Protein AF-A0A6H1ZBH5-F1 (afdb_monomer)

Organism: NCBI:txid1070528

InterPro domains:
  IPR036619 NinB superfamily [G3DSA:1.10.3790.10] (2-110)

Sequence (111 aa):
MYRKHLSALEGKEIEITIDKRKKSRSNQQNRYYFGVCIQIIADELGYEPIDIHYELRRLFLSSPGEKLQIPRSTTSLSTVEHNEFIEKVKRWASEELNIYIPDPEEVSLDE

Foldseek 3Di:
DCVVVVVVCPPHDDDDDDDDDDPPCVVLLVCLCQVFLLVQVCVLVVHDSVVSVVVLQLVPQFDPPDPDRDGDDLVPDDPVRSVVSSVVSQVCCCPPVVDHGDDSVVVVVPD

Solvent-accessible surface area (backbone atoms only — not comparable to full-atom values): 6970 Å² total; per-residue (Å²): 125,65,67,68,62,56,65,74,48,69,96,57,95,78,88,86,86,90,71,82,88,66,78,80,56,63,60,56,55,49,45,43,45,57,69,44,54,34,37,55,54,14,66,75,71,72,49,56,47,68,58,52,52,51,51,54,30,46,73,74,38,32,61,90,87,51,96,67,64,64,42,56,59,77,88,74,49,50,78,65,57,47,50,56,49,50,53,50,51,45,49,47,35,39,73,77,67,69,39,87,68,80,53,77,72,63,69,68,68,82,118

Radius of gyration: 18.59 Å; Cα contacts (8 Å, |Δi|>4): 64; chains: 1; bounding box: 48×44×40 Å

Mean predicted aligned error: 11.26 Å

Secondary structure (DSSP, 8-state):
-HHHHHHTTTTS-----------TTHHHHHHHIIIIIIHHHHHHHTS-HHHHHHHHHHHHHSPTT-SS--PPPGGGS-HHHHHHHHHHHHHHHHHHS------HHHHTT--

pLDDT: mean 78.08, std 14.25, range [37.69, 93.69]

Structure (mmCIF, N/CA/C/O backbone):
data_AF-A0A6H1ZBH5-F1
#
_entry.id   AF-A0A6H1ZBH5-F1
#
loop_
_atom_site.group_PDB
_atom_site.id
_atom_site.type_symbol
_atom_site.label_atom_id
_atom_site.label_alt_id
_atom_site.label_comp_id
_atom_site.label_asym_id
_atom_site.label_entity_id
_atom_site.label_seq_id
_atom_site.pdbx_PDB_ins_code
_atom_site.Cartn_x
_atom_site.Cartn_y
_atom_site.Cartn_z
_atom_site.occupancy
_atom_site.B_iso_or_equiv
_atom_site.auth_seq_id
_atom_site.auth_comp_id
_atom_site.auth_asym_id
_atom_site.auth_atom_id
_atom_site.pdbx_PDB_model_num
ATOM 1 N N . MET A 1 1 ? 31.593 -15.190 -9.145 1.00 55.12 1 MET A N 1
ATOM 2 C CA . MET A 1 1 ? 30.178 -15.498 -9.459 1.00 55.12 1 MET A CA 1
ATOM 3 C C . MET A 1 1 ? 29.696 -14.824 -10.750 1.00 55.12 1 MET A C 1
ATOM 5 O O . MET A 1 1 ? 29.138 -15.516 -11.584 1.00 55.12 1 MET A O 1
ATOM 9 N N . TYR A 1 2 ? 29.975 -13.535 -10.985 1.00 58.34 2 TYR A N 1
ATOM 10 C CA . TYR A 1 2 ? 29.478 -12.798 -12.167 1.00 58.34 2 TYR A CA 1
ATOM 11 C C . TYR A 1 2 ? 30.132 -13.145 -13.517 1.00 58.34 2 TYR A C 1
ATOM 13 O O . TYR A 1 2 ? 29.488 -13.025 -14.552 1.00 58.34 2 TYR A O 1
ATOM 21 N N . ARG A 1 3 ? 31.374 -13.653 -13.521 1.00 60.50 3 ARG A N 1
ATOM 22 C CA . ARG A 1 3 ? 32.112 -13.990 -14.756 1.00 60.50 3 ARG A CA 1
ATOM 23 C C . ARG A 1 3 ? 31.367 -14.987 -15.653 1.00 60.50 3 ARG A C 1
ATOM 25 O O . ARG A 1 3 ? 31.376 -14.830 -16.861 1.00 60.50 3 ARG A O 1
ATOM 32 N N . LYS A 1 4 ? 30.681 -15.972 -15.059 1.00 65.62 4 LYS A N 1
ATOM 33 C CA . LYS A 1 4 ? 29.949 -17.012 -15.802 1.00 65.62 4 LYS A CA 1
ATOM 34 C C . LYS A 1 4 ? 28.686 -16.469 -16.489 1.00 65.62 4 LYS A C 1
ATOM 36 O O . LYS A 1 4 ? 28.355 -16.931 -17.570 1.00 65.62 4 LYS A O 1
ATOM 41 N N . HIS A 1 5 ? 28.016 -15.481 -15.885 1.00 62.47 5 HIS A N 1
ATOM 42 C CA . HIS A 1 5 ? 26.844 -14.829 -16.481 1.00 62.47 5 HIS A CA 1
ATOM 43 C C . HIS A 1 5 ? 27.229 -13.846 -17.591 1.00 62.47 5 HIS A C 1
ATOM 45 O O . HIS A 1 5 ? 26.540 -13.785 -18.599 1.00 62.47 5 HIS A O 1
ATOM 51 N N . LEU A 1 6 ? 28.350 -13.132 -17.443 1.00 71.69 6 LEU A N 1
ATOM 52 C CA . LEU A 1 6 ? 28.834 -12.204 -18.470 1.00 71.69 6 LEU A CA 1
ATOM 53 C C . LEU A 1 6 ? 29.327 -12.934 -19.727 1.00 71.69 6 LEU A C 1
ATOM 55 O O . LEU A 1 6 ? 29.051 -12.485 -20.832 1.00 71.69 6 LEU A O 1
ATOM 59 N N . SER A 1 7 ? 29.969 -14.098 -19.578 1.00 72.12 7 SER A N 1
ATOM 60 C CA . SER A 1 7 ? 30.377 -14.924 -20.725 1.00 72.12 7 SER A CA 1
ATOM 61 C C . SER A 1 7 ? 29.199 -15.454 -21.553 1.00 72.12 7 SER A C 1
ATOM 63 O O . SER A 1 7 ? 29.365 -15.730 -22.731 1.00 72.12 7 SER A O 1
ATOM 65 N N . ALA A 1 8 ? 28.001 -15.585 -20.972 1.00 69.81 8 ALA A N 1
ATOM 66 C CA . ALA A 1 8 ? 26.805 -16.033 -21.697 1.00 69.81 8 ALA A CA 1
ATOM 67 C C . ALA A 1 8 ? 26.132 -14.918 -22.526 1.00 69.81 8 ALA A C 1
ATOM 69 O O . ALA A 1 8 ? 25.188 -15.182 -23.274 1.00 69.81 8 ALA A O 1
ATOM 70 N N . LEU A 1 9 ? 26.589 -13.674 -22.369 1.00 75.31 9 LEU A N 1
ATOM 71 C CA . LEU A 1 9 ? 26.064 -12.489 -23.051 1.00 75.31 9 LEU A CA 1
ATOM 72 C C . LEU A 1 9 ? 27.006 -12.003 -24.166 1.00 75.31 9 LEU A C 1
ATOM 74 O O . LEU A 1 9 ? 26.772 -10.954 -24.761 1.00 75.31 9 LEU A O 1
ATOM 78 N N . GLU A 1 10 ? 28.061 -12.769 -24.456 1.00 72.25 10 GLU A N 1
ATOM 79 C CA . GLU A 1 10 ? 29.034 -12.468 -25.502 1.00 72.25 10 GLU A CA 1
ATOM 80 C C . GLU A 1 10 ? 28.348 -12.421 -26.881 1.00 72.25 10 GLU A C 1
ATOM 82 O O . GLU A 1 10 ? 27.594 -13.323 -27.251 1.00 72.25 10 GLU A O 1
ATOM 87 N N . GLY A 1 11 ? 28.564 -11.331 -27.624 1.00 77.19 11 GLY A N 1
ATOM 88 C CA . GLY A 1 11 ? 27.948 -11.097 -28.937 1.00 77.19 11 GLY A CA 1
ATOM 89 C C . GLY A 1 11 ? 26.563 -10.435 -28.919 1.00 77.19 11 GLY A C 1
ATOM 90 O O . GLY A 1 11 ? 25.934 -10.346 -29.971 1.00 77.19 11 GLY A O 1
ATOM 91 N N . LYS A 1 12 ? 26.077 -9.965 -27.762 1.00 79.94 12 LYS A N 1
ATOM 92 C CA . LYS A 1 12 ? 24.818 -9.209 -27.640 1.00 79.94 12 LYS A CA 1
ATOM 93 C C . LYS A 1 12 ? 25.088 -7.781 -27.173 1.00 79.94 12 LYS A C 1
ATOM 95 O O . LYS A 1 12 ? 26.024 -7.547 -26.414 1.00 79.94 12 LYS A O 1
ATOM 100 N N . GLU A 1 13 ? 24.254 -6.836 -27.591 1.00 73.06 13 GLU A N 1
ATOM 101 C CA . GLU A 1 13 ? 24.219 -5.512 -26.967 1.00 73.06 13 GLU A CA 1
ATOM 102 C C . GLU A 1 13 ? 23.594 -5.646 -25.575 1.00 73.06 13 GLU A C 1
ATOM 104 O O . GLU A 1 13 ? 22.485 -6.162 -25.423 1.00 73.06 13 GLU A O 1
ATOM 109 N N . ILE A 1 14 ? 24.341 -5.246 -24.548 1.00 75.00 14 ILE A N 1
ATOM 110 C CA . ILE A 1 14 ? 23.958 -5.391 -23.143 1.00 75.00 14 ILE A CA 1
ATOM 111 C C . ILE A 1 14 ? 24.207 -4.091 -22.394 1.00 75.00 14 ILE A C 1
ATOM 113 O O . ILE A 1 14 ? 25.305 -3.540 -22.430 1.00 75.00 14 ILE A O 1
ATOM 117 N N . GLU A 1 15 ? 23.192 -3.649 -21.658 1.00 70.00 15 GLU A N 1
ATOM 118 C CA . GLU A 1 15 ? 23.285 -2.562 -20.690 1.00 70.00 15 GLU A CA 1
ATOM 119 C C . GLU A 1 15 ? 23.479 -3.150 -19.286 1.00 70.00 15 GLU A C 1
ATOM 121 O O . GLU A 1 15 ? 22.743 -4.042 -18.860 1.00 70.00 15 GLU A O 1
ATOM 126 N N . ILE A 1 16 ? 24.503 -2.678 -18.567 1.00 76.94 16 ILE A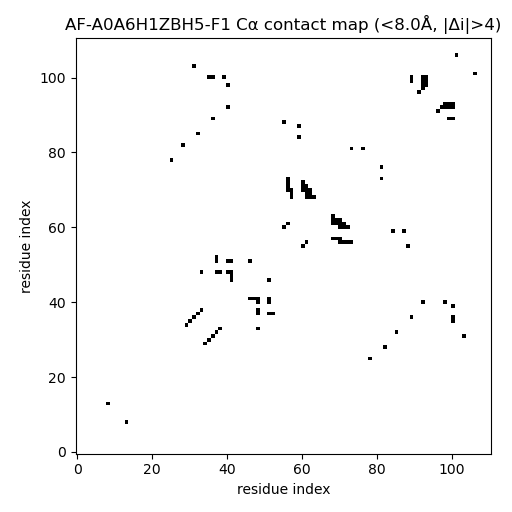 N 1
ATOM 127 C CA . ILE A 1 16 ? 24.815 -3.123 -17.204 1.00 76.94 16 ILE A CA 1
ATOM 128 C C . ILE A 1 16 ? 24.695 -1.924 -16.265 1.00 76.94 16 ILE A C 1
ATOM 130 O O . ILE A 1 16 ? 25.522 -1.014 -16.303 1.00 76.94 16 ILE A O 1
ATOM 134 N N . THR A 1 17 ? 23.711 -1.957 -15.370 1.00 73.00 17 THR A N 1
ATOM 135 C CA . THR A 1 17 ? 23.557 -0.961 -14.301 1.00 73.00 17 THR A CA 1
ATOM 136 C C . THR A 1 17 ? 24.071 -1.532 -12.981 1.00 73.00 17 THR A C 1
ATOM 138 O O . THR A 1 17 ? 23.629 -2.590 -12.529 1.00 73.00 17 THR A O 1
ATOM 141 N N . ILE A 1 18 ? 25.034 -0.847 -12.358 1.00 72.31 18 ILE A N 1
ATOM 142 C CA . ILE A 1 18 ? 25.612 -1.237 -11.067 1.00 72.31 18 ILE A CA 1
ATOM 143 C C . ILE A 1 18 ? 25.105 -0.268 -10.002 1.00 72.31 18 ILE A C 1
ATOM 145 O O . ILE A 1 18 ? 25.518 0.888 -9.959 1.00 72.31 18 ILE A O 1
ATOM 149 N N . ASP A 1 19 ? 24.266 -0.769 -9.101 1.00 62.66 19 ASP A N 1
ATOM 150 C CA . ASP A 1 19 ? 23.707 -0.003 -7.990 1.00 62.66 19 ASP A CA 1
ATOM 151 C C . ASP A 1 19 ? 24.169 -0.534 -6.631 1.00 62.66 19 ASP A C 1
ATOM 153 O O . ASP A 1 19 ? 24.493 -1.715 -6.455 1.00 62.66 19 ASP A O 1
ATOM 157 N N . LYS A 1 20 ? 24.174 0.343 -5.618 1.00 62.19 20 LYS A N 1
ATOM 158 C CA . LYS A 1 20 ? 24.430 -0.076 -4.233 1.00 62.19 20 LYS A CA 1
ATOM 159 C C . LYS A 1 20 ? 23.373 -1.098 -3.819 1.00 62.19 20 LYS A C 1
ATOM 161 O O . LYS A 1 20 ? 22.176 -0.830 -3.904 1.00 62.19 20 LYS A O 1
ATOM 166 N N . ARG A 1 21 ? 23.821 -2.244 -3.296 1.00 49.56 21 ARG A N 1
ATOM 167 C CA . ARG A 1 21 ? 22.965 -3.315 -2.770 1.00 49.56 21 ARG A CA 1
ATOM 168 C C . ARG A 1 21 ? 22.079 -2.781 -1.638 1.00 49.56 21 ARG A C 1
ATOM 170 O O . ARG A 1 21 ? 22.471 -2.784 -0.474 1.00 49.56 21 ARG A O 1
ATOM 177 N N . LYS A 1 22 ? 20.872 -2.331 -1.968 1.00 53.28 22 LYS A N 1
ATOM 178 C CA . LYS A 1 22 ? 19.811 -2.086 -0.988 1.00 53.28 22 LYS A CA 1
ATOM 179 C C . LYS A 1 22 ? 19.264 -3.451 -0.563 1.00 53.28 22 LYS A C 1
ATOM 181 O O . LYS A 1 22 ? 19.126 -4.348 -1.394 1.00 53.28 22 LYS A O 1
ATOM 186 N N . LYS A 1 23 ? 18.993 -3.652 0.734 1.00 44.66 23 LYS A N 1
ATOM 187 C CA . LYS A 1 23 ? 18.309 -4.871 1.205 1.00 44.66 23 LYS A CA 1
ATOM 188 C C . LYS A 1 23 ? 17.040 -5.047 0.363 1.00 44.66 23 LYS A C 1
ATOM 190 O O . LYS A 1 23 ? 16.213 -4.142 0.334 1.00 44.66 23 LYS A O 1
ATOM 195 N N . SER A 1 24 ? 16.870 -6.208 -0.271 1.00 47.34 24 SER A N 1
ATOM 196 C CA . SER A 1 24 ? 15.663 -6.601 -1.020 1.00 47.34 24 SER A CA 1
ATOM 197 C C . SER A 1 24 ? 14.471 -6.871 -0.072 1.00 47.34 24 SER A C 1
ATOM 199 O O . SER A 1 24 ? 13.784 -7.879 -0.162 1.00 47.34 24 SER A O 1
ATOM 201 N N . ARG A 1 25 ? 14.236 -5.964 0.890 1.00 50.00 25 ARG A N 1
ATOM 202 C CA . ARG A 1 25 ? 13.043 -5.932 1.752 1.00 50.00 25 ARG A CA 1
ATOM 203 C C . ARG A 1 25 ? 11.847 -5.272 1.057 1.00 50.00 25 ARG A C 1
ATOM 205 O O . ARG A 1 25 ? 10.718 -5.551 1.436 1.00 50.00 25 ARG A O 1
ATOM 212 N N . SER A 1 26 ? 12.088 -4.489 -0.003 1.00 57.94 26 SER A N 1
ATOM 213 C CA . SER A 1 26 ? 11.035 -3.879 -0.836 1.00 57.94 26 SER A CA 1
ATOM 214 C C . SER A 1 26 ? 10.085 -4.922 -1.446 1.00 57.94 26 SER A C 1
ATOM 216 O O . SER A 1 26 ? 8.898 -4.650 -1.582 1.00 57.94 26 SER A O 1
ATOM 218 N N . ASN A 1 27 ? 10.559 -6.148 -1.705 1.00 66.69 27 ASN A N 1
ATOM 219 C CA . ASN A 1 27 ? 9.705 -7.218 -2.223 1.00 66.69 27 ASN A CA 1
ATOM 220 C C . ASN A 1 27 ? 8.689 -7.729 -1.194 1.00 66.69 27 ASN A C 1
ATOM 222 O O . ASN A 1 27 ? 7.586 -8.090 -1.579 1.00 66.69 27 ASN A O 1
ATOM 226 N N . GLN A 1 28 ? 9.028 -7.774 0.099 1.00 77.38 28 GLN A N 1
ATOM 227 C CA . GLN A 1 28 ? 8.092 -8.263 1.117 1.00 77.38 28 GLN A CA 1
ATOM 228 C C . GLN A 1 28 ? 6.978 -7.248 1.378 1.00 77.38 28 GLN A C 1
ATOM 230 O O . GLN A 1 28 ? 5.818 -7.634 1.437 1.00 77.38 28 GLN A O 1
ATOM 235 N N . GLN A 1 29 ? 7.325 -5.960 1.432 1.00 79.25 29 GLN A N 1
ATOM 236 C CA . GLN A 1 29 ? 6.346 -4.877 1.549 1.00 79.25 29 GLN A CA 1
ATOM 237 C C . GLN A 1 29 ? 5.411 -4.824 0.338 1.00 79.25 29 GLN A C 1
ATOM 239 O O . GLN A 1 29 ? 4.202 -4.780 0.521 1.00 79.25 29 GLN A O 1
ATOM 244 N N . ASN A 1 30 ? 5.944 -4.926 -0.886 1.00 83.50 30 ASN A N 1
ATOM 245 C CA . ASN A 1 30 ? 5.101 -4.972 -2.084 1.00 83.50 30 ASN A CA 1
ATOM 246 C C . ASN A 1 30 ? 4.207 -6.217 -2.123 1.00 83.50 30 ASN A C 1
ATOM 248 O O . ASN A 1 30 ? 3.052 -6.106 -2.517 1.00 83.50 30 ASN A O 1
ATOM 252 N N . ARG A 1 31 ? 4.711 -7.392 -1.716 1.00 85.50 31 ARG A N 1
ATOM 253 C CA . ARG A 1 31 ? 3.889 -8.611 -1.636 1.00 85.50 31 ARG A CA 1
ATOM 254 C C . ARG A 1 31 ? 2.747 -8.460 -0.645 1.00 85.50 31 ARG A C 1
ATOM 256 O O . ARG A 1 31 ? 1.636 -8.832 -0.976 1.00 85.50 31 ARG A O 1
ATOM 263 N N . TYR A 1 32 ? 3.016 -7.904 0.531 1.00 89.38 32 TYR A N 1
ATOM 264 C CA . TYR A 1 32 ? 1.982 -7.638 1.524 1.00 89.38 32 TYR A CA 1
ATOM 265 C C . TYR A 1 32 ? 0.965 -6.610 1.008 1.00 89.38 32 TYR A C 1
ATOM 267 O O . TYR A 1 32 ? -0.234 -6.861 1.019 1.00 89.38 32 TYR A O 1
ATOM 275 N N . TYR A 1 33 ? 1.438 -5.492 0.456 1.00 90.12 33 TYR A N 1
ATOM 276 C CA . TYR A 1 33 ? 0.562 -4.445 -0.060 1.00 90.12 33 TYR A CA 1
ATOM 277 C C . TYR A 1 33 ? -0.350 -4.941 -1.193 1.00 90.12 33 TYR A C 1
ATOM 279 O O . TYR A 1 33 ? -1.562 -4.762 -1.115 1.00 90.12 33 TYR A O 1
ATOM 287 N N . PHE A 1 34 ? 0.201 -5.585 -2.227 1.00 89.81 34 PHE A N 1
ATOM 288 C CA . PHE A 1 34 ? -0.602 -6.073 -3.354 1.00 89.81 34 PHE A CA 1
ATOM 289 C C . PHE A 1 34 ? -1.368 -7.359 -3.031 1.00 89.81 34 PHE A C 1
ATOM 291 O O . PHE A 1 34 ? -2.518 -7.488 -3.428 1.00 89.81 34 PHE A O 1
ATOM 298 N N . GLY A 1 35 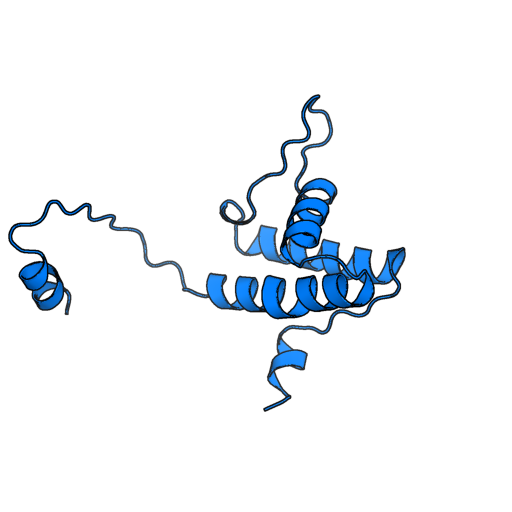? -0.739 -8.305 -2.334 1.00 88.50 35 GLY A N 1
ATOM 299 C CA . GLY A 1 35 ? -1.302 -9.633 -2.088 1.00 88.50 35 GLY A CA 1
ATOM 300 C C . GLY A 1 35 ? -2.278 -9.703 -0.918 1.00 88.50 35 GLY A C 1
ATOM 301 O O . GLY A 1 35 ? -3.051 -10.647 -0.856 1.00 88.50 35 GLY A O 1
ATOM 302 N N . VAL A 1 36 ? -2.249 -8.727 -0.005 1.00 91.69 36 VAL A N 1
ATOM 303 C CA . VAL A 1 36 ? -3.132 -8.692 1.169 1.00 91.69 36 VAL A CA 1
ATOM 304 C C . VAL A 1 36 ? -3.963 -7.420 1.152 1.00 91.69 36 VAL A C 1
ATOM 306 O O . VAL A 1 36 ? -5.172 -7.487 0.968 1.00 91.69 36 VAL A O 1
ATOM 309 N N . CYS A 1 37 ? -3.333 -6.249 1.298 1.00 91.50 37 CYS A N 1
ATOM 310 C CA . CYS A 1 37 ? -4.081 -5.008 1.515 1.00 91.50 37 CYS A CA 1
ATOM 311 C C . CYS A 1 37 ? -4.996 -4.674 0.335 1.00 91.50 37 CYS A C 1
ATOM 313 O O . CYS A 1 37 ? -6.179 -4.413 0.526 1.00 91.50 37 CYS A O 1
ATOM 315 N N . ILE A 1 38 ? -4.451 -4.678 -0.883 1.00 93.06 38 ILE A N 1
ATOM 316 C CA . ILE A 1 38 ? -5.243 -4.402 -2.080 1.00 93.06 38 ILE A CA 1
ATOM 317 C C . ILE A 1 38 ? -6.243 -5.519 -2.339 1.00 93.06 38 ILE A C 1
ATOM 319 O O . ILE A 1 38 ? -7.377 -5.209 -2.679 1.00 93.06 38 ILE A O 1
ATOM 323 N N . GLN A 1 39 ? -5.837 -6.781 -2.198 1.00 92.81 39 GLN A N 1
ATOM 324 C CA . GLN A 1 39 ? -6.701 -7.913 -2.518 1.00 92.81 39 GLN A CA 1
ATOM 325 C C . GLN A 1 39 ? -7.968 -7.908 -1.655 1.00 92.81 39 GLN A C 1
ATOM 327 O O . GLN A 1 39 ? -9.060 -7.973 -2.200 1.00 92.81 39 GLN A O 1
ATOM 332 N N . ILE A 1 40 ? -7.831 -7.699 -0.342 1.00 93.50 40 ILE A N 1
ATOM 333 C CA . ILE A 1 40 ? -8.977 -7.604 0.575 1.00 93.50 40 ILE A CA 1
ATOM 334 C C . ILE A 1 40 ? -9.910 -6.458 0.164 1.00 93.50 40 ILE A C 1
ATOM 336 O O . ILE A 1 40 ? -11.117 -6.646 0.063 1.00 93.50 40 ILE A O 1
ATOM 340 N N . ILE A 1 41 ? -9.363 -5.270 -0.111 1.00 92.50 41 ILE A N 1
ATOM 341 C CA . ILE A 1 41 ? -10.181 -4.115 -0.516 1.00 92.50 41 ILE A CA 1
ATOM 342 C C . ILE A 1 41 ? -10.871 -4.378 -1.866 1.00 92.50 41 ILE A C 1
ATOM 344 O O . ILE A 1 41 ? -12.025 -4.004 -2.055 1.00 92.50 41 ILE A O 1
ATOM 348 N N . ALA A 1 42 ? -10.166 -4.997 -2.810 1.00 93.69 42 ALA A N 1
ATOM 349 C CA . ALA A 1 42 ? -10.675 -5.317 -4.136 1.00 93.69 42 ALA A CA 1
ATOM 350 C C . ALA A 1 42 ? -11.816 -6.339 -4.076 1.00 93.69 42 ALA A C 1
ATOM 352 O O . ALA A 1 42 ? -12.845 -6.124 -4.714 1.00 93.69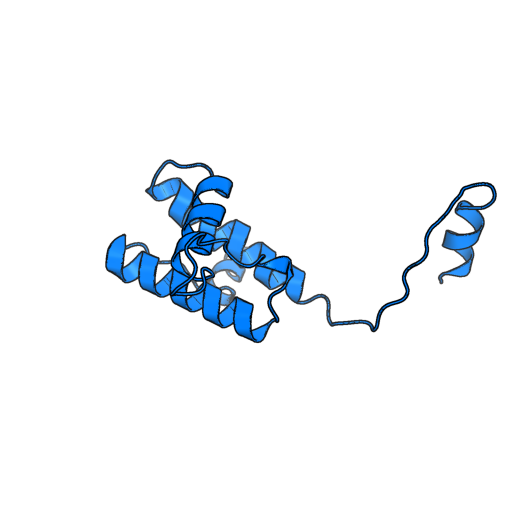 42 ALA A O 1
ATOM 353 N N . ASP A 1 43 ? -11.660 -7.392 -3.272 1.00 92.75 43 ASP A N 1
ATOM 354 C CA . ASP A 1 43 ? -12.660 -8.446 -3.097 1.00 92.75 43 ASP A CA 1
ATOM 355 C C . ASP A 1 43 ? -13.935 -7.911 -2.432 1.00 92.75 43 ASP A C 1
ATOM 357 O O . ASP A 1 43 ? -15.038 -8.209 -2.888 1.00 92.75 43 ASP A O 1
ATOM 361 N N . GLU A 1 44 ? -13.795 -7.059 -1.414 1.00 91.62 44 GLU A N 1
ATOM 362 C CA . GLU A 1 44 ? -14.934 -6.447 -0.718 1.00 91.62 44 GLU A CA 1
ATOM 363 C C . GLU A 1 44 ? -15.682 -5.426 -1.589 1.00 91.62 44 GLU A C 1
ATOM 365 O O . GLU A 1 44 ? -16.910 -5.337 -1.543 1.00 91.62 44 GLU A O 1
ATOM 370 N N . LEU A 1 45 ? -14.962 -4.649 -2.406 1.00 90.62 45 LEU A N 1
ATOM 371 C CA . LEU A 1 45 ? -15.574 -3.636 -3.270 1.00 90.62 45 LEU A CA 1
ATOM 372 C C . LEU A 1 45 ? -15.986 -4.166 -4.653 1.00 90.62 45 LEU A C 1
ATOM 374 O O . LEU A 1 45 ? -16.706 -3.475 -5.376 1.00 90.62 45 LEU A O 1
ATOM 378 N N . GLY A 1 46 ? -15.536 -5.362 -5.036 1.00 92.50 46 GLY A N 1
ATOM 379 C CA . GLY A 1 46 ? -15.798 -5.964 -6.343 1.00 92.50 46 GLY A CA 1
ATOM 380 C C . GLY A 1 46 ? -15.086 -5.277 -7.515 1.00 92.50 46 GLY A C 1
ATOM 381 O O . GLY A 1 46 ? -15.612 -5.286 -8.629 1.00 92.50 46 GLY A O 1
ATOM 382 N N . TYR A 1 47 ? -13.917 -4.671 -7.284 1.00 93.25 47 TYR A N 1
ATOM 383 C CA . TYR A 1 47 ? -13.097 -4.036 -8.328 1.00 93.25 47 TYR A CA 1
ATOM 384 C C . TYR A 1 47 ? -11.822 -4.826 -8.601 1.00 93.25 47 TYR A C 1
ATOM 386 O O . TYR A 1 47 ? -11.411 -5.662 -7.801 1.00 93.25 47 TYR A O 1
ATOM 394 N N . GLU A 1 48 ? -11.145 -4.533 -9.712 1.00 92.94 48 GLU A N 1
ATOM 395 C CA . GLU A 1 48 ? -9.833 -5.121 -9.936 1.00 92.94 48 GLU A CA 1
ATOM 396 C C . GLU A 1 48 ? -8.789 -4.518 -8.973 1.00 92.94 48 GLU A C 1
ATOM 398 O O . GLU A 1 48 ? -8.772 -3.302 -8.744 1.00 92.94 48 GLU A O 1
ATOM 403 N N . PRO A 1 49 ? -7.845 -5.329 -8.454 1.00 90.44 49 PRO A N 1
ATOM 404 C CA . PRO A 1 49 ? -6.751 -4.870 -7.592 1.00 90.44 49 PRO A CA 1
ATOM 405 C C . PRO A 1 49 ? -5.995 -3.650 -8.133 1.00 90.44 49 PRO A C 1
ATOM 407 O O . PRO A 1 49 ? -5.544 -2.779 -7.385 1.00 90.44 49 PRO A O 1
ATOM 410 N N . ILE A 1 50 ? -5.848 -3.576 -9.456 1.00 89.31 50 ILE A N 1
ATOM 411 C CA . ILE A 1 50 ? -5.139 -2.485 -10.116 1.00 89.31 50 ILE A CA 1
ATOM 412 C C . ILE A 1 50 ? -5.905 -1.156 -10.041 1.00 89.31 50 ILE A C 1
ATOM 414 O O . ILE A 1 50 ? -5.283 -0.110 -9.856 1.00 89.31 50 ILE A O 1
ATOM 418 N N . ASP A 1 51 ? -7.235 -1.183 -10.104 1.00 90.19 51 ASP A N 1
ATOM 419 C CA . ASP A 1 51 ? -8.068 0.017 -10.000 1.00 90.19 51 ASP A CA 1
ATOM 420 C C . ASP A 1 51 ? -8.027 0.573 -8.577 1.00 90.19 51 ASP A C 1
ATOM 422 O O . ASP A 1 51 ? -7.798 1.768 -8.372 1.00 90.19 51 ASP A O 1
ATOM 426 N N . ILE A 1 52 ? -8.120 -0.318 -7.586 1.00 92.56 52 ILE A N 1
ATOM 427 C CA . ILE A 1 52 ? -7.937 0.027 -6.173 1.00 92.56 52 ILE A CA 1
ATOM 428 C C . ILE A 1 52 ? -6.553 0.635 -5.943 1.00 92.56 52 ILE A C 1
ATOM 430 O O . ILE A 1 52 ? -6.428 1.670 -5.287 1.00 92.56 52 ILE A O 1
ATOM 434 N N . HIS A 1 53 ? -5.499 0.053 -6.525 1.00 90.75 53 HIS A N 1
ATOM 435 C CA . HIS A 1 53 ? -4.157 0.622 -6.443 1.00 90.75 53 HIS A CA 1
ATOM 436 C C . HIS A 1 53 ? -4.111 2.075 -6.941 1.00 90.75 53 HIS A C 1
ATOM 438 O O . HIS A 1 53 ? -3.524 2.940 -6.281 1.00 90.75 53 HIS A O 1
ATOM 444 N N . TYR A 1 54 ? -4.706 2.351 -8.104 1.00 88.88 54 TYR A N 1
ATOM 445 C CA . TYR A 1 54 ? -4.714 3.691 -8.685 1.00 88.88 54 TYR A CA 1
ATOM 446 C C . TYR A 1 54 ? -5.507 4.686 -7.841 1.00 88.88 54 TYR A C 1
ATOM 448 O O . TYR A 1 54 ? -5.022 5.801 -7.622 1.00 88.88 54 TYR A O 1
ATOM 456 N N . GLU A 1 55 ? -6.663 4.287 -7.316 1.00 89.62 55 GLU A N 1
ATOM 457 C CA . GLU A 1 55 ? -7.483 5.172 -6.491 1.00 89.62 55 GLU A CA 1
ATOM 458 C C . GLU A 1 55 ? -6.803 5.477 -5.149 1.00 89.62 55 GLU A C 1
ATOM 460 O O . GLU A 1 55 ? -6.700 6.638 -4.757 1.00 89.62 55 GLU A O 1
ATOM 465 N N . LEU A 1 56 ? -6.197 4.484 -4.490 1.00 89.50 56 LEU A N 1
ATOM 466 C CA . LEU A 1 56 ? -5.428 4.709 -3.259 1.00 89.50 56 LEU A CA 1
ATOM 467 C C . LEU A 1 56 ? -4.227 5.638 -3.492 1.00 89.50 56 LEU A C 1
ATOM 469 O O . LEU A 1 56 ? -3.922 6.505 -2.668 1.00 89.50 56 LEU A O 1
ATOM 473 N N . ARG A 1 57 ? -3.545 5.499 -4.635 1.00 87.62 57 ARG A N 1
ATOM 474 C CA . ARG A 1 57 ? -2.474 6.427 -5.023 1.00 87.62 57 ARG A CA 1
ATOM 475 C C . ARG A 1 57 ? -3.007 7.841 -5.216 1.00 87.62 57 ARG A C 1
ATOM 477 O O . ARG A 1 57 ? -2.360 8.790 -4.781 1.00 87.62 57 ARG A O 1
ATOM 484 N N . ARG A 1 58 ? -4.171 7.994 -5.840 1.00 85.50 58 ARG A N 1
ATOM 485 C CA . ARG A 1 58 ? -4.819 9.293 -6.016 1.00 85.50 58 ARG A CA 1
ATOM 486 C C . ARG A 1 58 ? -5.208 9.923 -4.678 1.00 85.50 58 ARG A C 1
ATOM 488 O O . ARG A 1 58 ? -4.955 11.111 -4.499 1.00 85.50 58 ARG A O 1
ATOM 495 N N . LEU A 1 59 ? -5.743 9.146 -3.740 1.00 85.31 59 LEU A N 1
ATOM 496 C CA . LEU A 1 59 ? -6.157 9.630 -2.420 1.00 85.31 59 LEU A CA 1
ATOM 497 C C . LEU A 1 59 ? -4.975 10.080 -1.551 1.00 85.31 59 LEU A C 1
ATOM 499 O O . LEU A 1 59 ? -5.049 11.130 -0.917 1.00 85.31 59 LEU A O 1
ATOM 503 N N . PHE A 1 60 ? -3.876 9.317 -1.528 1.00 86.44 60 PHE A N 1
ATOM 504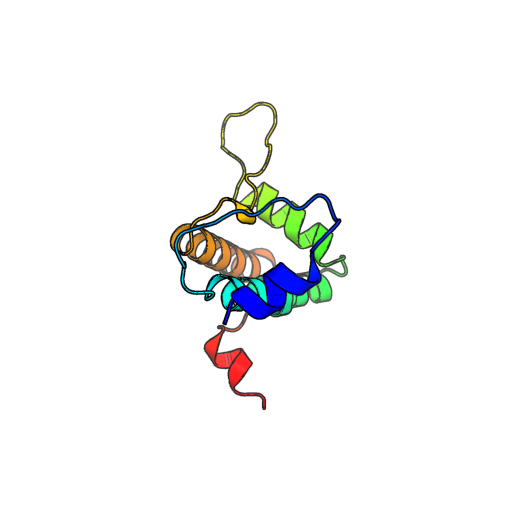 C CA . PHE A 1 60 ? -2.814 9.529 -0.530 1.00 86.44 60 PHE A CA 1
ATOM 505 C C . PHE A 1 60 ? -1.467 10.005 -1.080 1.00 86.44 60 PHE A C 1
ATOM 507 O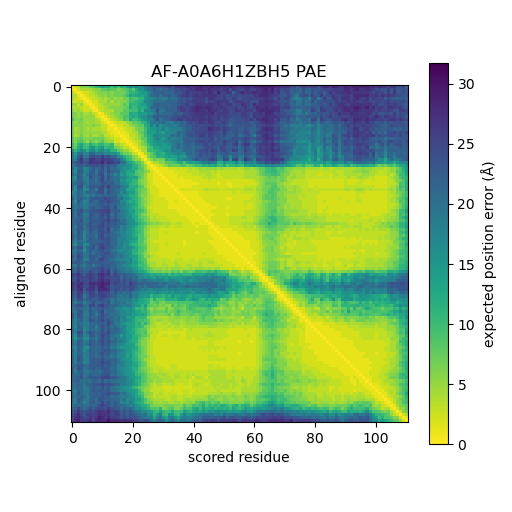 O . PHE A 1 60 ? -0.623 10.432 -0.289 1.00 86.44 60 PHE A O 1
ATOM 514 N N . LEU A 1 61 ? -1.237 9.935 -2.395 1.00 83.62 61 LEU A N 1
ATOM 515 C CA . LEU A 1 61 ? 0.024 10.344 -3.037 1.00 83.62 61 LEU A CA 1
ATOM 516 C C . LEU A 1 61 ? -0.130 11.518 -4.013 1.00 83.62 61 LEU A C 1
ATOM 518 O O . LEU A 1 61 ? 0.830 11.848 -4.717 1.00 83.62 61 LEU A O 1
ATOM 522 N N . SER A 1 62 ? -1.307 12.140 -4.072 1.00 77.44 62 SER A N 1
ATOM 523 C CA . SER A 1 62 ? -1.508 13.377 -4.829 1.00 77.44 62 SER A CA 1
ATOM 524 C C . SER A 1 62 ? -1.070 14.583 -4.002 1.00 77.44 62 SER A C 1
ATOM 526 O O . SER A 1 62 ? -1.431 14.706 -2.832 1.00 77.44 62 SER A O 1
ATOM 528 N N . SER A 1 63 ? -0.310 15.496 -4.611 1.00 65.38 63 SER A N 1
ATOM 529 C CA . SER A 1 63 ? 0.051 16.766 -3.976 1.00 65.38 63 SER A CA 1
ATOM 530 C C . SER A 1 63 ? -1.171 17.689 -3.902 1.00 65.38 63 SER A C 1
ATOM 532 O O . SER A 1 63 ? -1.754 18.011 -4.943 1.00 65.38 63 SER A O 1
ATOM 534 N N . PRO A 1 64 ? -1.570 18.163 -2.707 1.00 59.62 64 PRO A N 1
ATOM 535 C CA . PRO A 1 64 ? -2.628 19.157 -2.593 1.00 59.62 64 PRO A CA 1
ATOM 536 C C . PRO A 1 64 ? -2.170 20.482 -3.222 1.00 5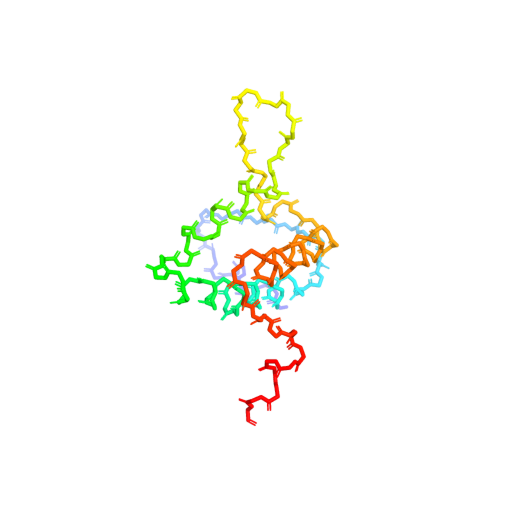9.62 64 PRO A C 1
ATOM 538 O O . PRO A 1 64 ? -1.142 21.036 -2.840 1.00 59.62 64 PRO A O 1
ATOM 541 N N . GLY A 1 65 ? -2.941 20.994 -4.187 1.00 59.78 65 GLY A N 1
ATOM 542 C CA . GLY A 1 65 ? -2.727 22.315 -4.798 1.00 59.78 65 GLY A CA 1
ATOM 543 C C . GLY A 1 65 ? -2.328 22.325 -6.278 1.00 59.78 65 GLY A C 1
ATOM 544 O O . GLY A 1 65 ? -2.314 23.397 -6.882 1.00 59.78 65 GLY A O 1
ATOM 545 N N . GLU A 1 66 ? -2.063 21.172 -6.901 1.00 56.38 66 GLU A N 1
ATOM 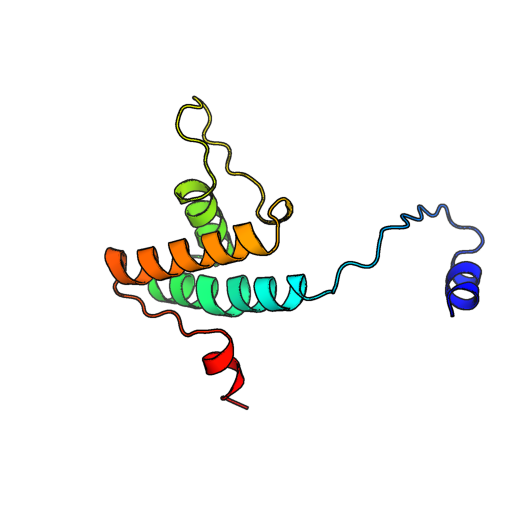546 C CA . GLU A 1 66 ? -1.827 21.102 -8.349 1.00 56.38 66 GLU A CA 1
ATOM 547 C C . GLU A 1 66 ? -3.137 20.917 -9.132 1.00 56.38 66 GLU A C 1
ATOM 549 O O . GLU A 1 66 ? -3.986 20.095 -8.787 1.00 56.38 66 GLU A O 1
ATOM 554 N N . LYS A 1 67 ? -3.300 21.681 -10.226 1.00 55.31 67 LYS A N 1
ATOM 555 C CA . LYS A 1 67 ? -4.464 21.589 -11.137 1.00 55.31 67 LYS A CA 1
ATOM 556 C C . LYS A 1 67 ? -4.617 20.198 -11.766 1.00 55.31 67 LYS A C 1
ATOM 558 O O . LYS A 1 67 ? -5.714 19.833 -12.175 1.00 55.31 67 LYS A O 1
ATOM 563 N N . LEU A 1 68 ? -3.522 19.446 -11.847 1.00 57.50 68 LEU A N 1
ATOM 564 C CA . LEU A 1 68 ? -3.477 18.048 -12.252 1.00 57.50 68 LEU A CA 1
ATOM 565 C C . LEU A 1 68 ? -2.975 17.255 -11.044 1.00 57.50 68 LEU A C 1
ATOM 567 O O . LEU A 1 68 ? -1.797 17.326 -10.708 1.00 57.50 68 LEU A O 1
ATOM 571 N N . GLN A 1 69 ? -3.868 16.527 -10.375 1.00 61.78 69 GLN A N 1
ATOM 572 C CA . GLN A 1 69 ? -3.525 15.648 -9.253 1.00 61.78 69 GLN A CA 1
ATOM 573 C C . GLN A 1 69 ? -2.826 14.390 -9.788 1.00 61.78 69 GLN A C 1
ATOM 575 O O . GLN A 1 69 ? -3.430 13.324 -9.859 1.00 61.78 69 GLN A O 1
ATOM 580 N N . ILE A 1 70 ? -1.584 14.522 -10.261 1.00 68.38 70 ILE A N 1
ATOM 581 C CA . ILE A 1 70 ? -0.806 13.384 -10.758 1.00 68.38 70 ILE A CA 1
ATOM 582 C C . ILE A 1 70 ? -0.224 12.662 -9.537 1.00 68.38 70 ILE A C 1
ATOM 584 O O . ILE A 1 70 ? 0.654 13.213 -8.868 1.00 68.38 70 ILE A O 1
ATOM 588 N N . PRO A 1 71 ? -0.676 11.438 -9.216 1.00 70.56 71 PRO A N 1
ATOM 589 C CA . PRO A 1 71 ? -0.199 10.751 -8.029 1.00 70.56 71 PRO A CA 1
ATOM 590 C C . PRO A 1 71 ? 1.249 10.295 -8.213 1.00 70.56 71 PRO A C 1
ATOM 592 O O . PRO A 1 71 ? 1.604 9.691 -9.234 1.00 70.56 71 PRO A O 1
ATOM 595 N N . ARG A 1 72 ? 2.092 10.497 -7.192 1.00 70.81 72 ARG A N 1
ATOM 596 C CA . ARG A 1 72 ? 3.468 9.967 -7.193 1.00 70.81 72 ARG A CA 1
ATOM 597 C C . ARG A 1 72 ? 3.460 8.448 -7.387 1.00 70.81 72 ARG A C 1
ATOM 599 O O . ARG A 1 72 ? 2.529 7.745 -6.984 1.00 70.81 72 ARG A O 1
ATOM 606 N N . SER A 1 73 ? 4.490 7.927 -8.053 1.00 70.19 73 SER A N 1
ATOM 607 C CA . SER A 1 73 ? 4.651 6.479 -8.193 1.00 70.19 73 SER A CA 1
ATOM 608 C C . SER A 1 73 ? 5.040 5.867 -6.853 1.00 70.19 73 SER A C 1
ATOM 610 O O . SER A 1 73 ? 5.985 6.339 -6.218 1.00 70.19 73 SER A O 1
ATOM 612 N N . THR A 1 74 ? 4.393 4.774 -6.456 1.00 66.25 74 THR A N 1
ATOM 613 C CA . THR A 1 74 ? 4.812 3.991 -5.281 1.00 66.25 74 THR A CA 1
ATOM 614 C C . THR A 1 74 ? 6.235 3.457 -5.430 1.00 66.25 74 THR A C 1
ATOM 616 O O . THR A 1 74 ? 6.944 3.334 -4.438 1.00 66.25 74 THR A O 1
ATOM 619 N N . THR A 1 75 ? 6.709 3.251 -6.665 1.00 67.56 75 THR A N 1
ATOM 620 C CA . THR A 1 75 ? 8.099 2.849 -6.949 1.00 67.56 75 THR A CA 1
ATOM 621 C C . THR A 1 75 ? 9.133 3.932 -6.639 1.00 67.56 75 THR A C 1
ATOM 623 O O . THR A 1 75 ? 10.318 3.627 -6.532 1.00 67.56 75 THR A O 1
ATOM 626 N N . SER A 1 76 ? 8.702 5.190 -6.493 1.00 69.50 76 SER A N 1
ATOM 627 C CA . SER A 1 76 ? 9.570 6.315 -6.125 1.00 69.50 76 SER A CA 1
ATOM 628 C C . SER A 1 76 ? 9.637 6.574 -4.617 1.00 69.50 76 SER A C 1
ATOM 630 O O . SER A 1 76 ? 10.435 7.405 -4.187 1.00 69.50 76 SER A O 1
ATOM 632 N N . LEU A 1 77 ? 8.819 5.875 -3.820 1.00 77.00 77 LEU A N 1
ATOM 633 C CA . LEU A 1 77 ? 8.777 6.033 -2.368 1.00 77.00 77 LEU A CA 1
ATOM 634 C C . LEU A 1 77 ? 9.941 5.302 -1.695 1.00 77.00 77 LEU A C 1
ATOM 636 O O . LEU A 1 77 ? 10.339 4.202 -2.088 1.00 77.00 77 LEU A O 1
ATOM 640 N N . SER A 1 78 ? 10.469 5.896 -0.629 1.00 78.50 78 SER A N 1
ATOM 641 C CA . SER A 1 78 ? 11.346 5.193 0.301 1.00 78.50 78 SER A CA 1
ATOM 642 C C . SER A 1 78 ? 10.577 4.143 1.112 1.00 78.50 78 SER A C 1
ATOM 644 O O . SER A 1 78 ? 9.354 4.164 1.221 1.00 78.50 78 SER A O 1
ATOM 646 N N . THR A 1 79 ? 11.309 3.224 1.743 1.00 78.19 79 THR A N 1
ATOM 647 C CA . THR A 1 79 ? 10.742 2.202 2.640 1.00 78.19 79 THR A CA 1
ATOM 648 C C . THR A 1 79 ? 9.892 2.799 3.767 1.00 78.19 79 THR A C 1
ATOM 650 O O . THR A 1 79 ? 8.904 2.187 4.160 1.00 78.19 79 THR A O 1
ATOM 653 N N . VAL A 1 80 ? 10.280 3.968 4.289 1.00 82.06 80 VAL A N 1
ATOM 654 C CA . VAL A 1 80 ? 9.550 4.654 5.365 1.00 82.06 80 VAL A CA 1
ATOM 655 C C . VAL A 1 80 ? 8.259 5.256 4.817 1.00 82.06 80 VAL A C 1
ATOM 657 O O . VAL A 1 80 ? 7.190 4.937 5.322 1.00 82.06 80 VAL A O 1
ATOM 660 N N . GLU A 1 81 ? 8.344 6.018 3.723 1.00 81.56 81 GLU A N 1
ATOM 661 C CA . GLU A 1 81 ? 7.172 6.621 3.072 1.00 81.56 81 GLU A CA 1
ATOM 662 C C . GLU A 1 81 ? 6.157 5.565 2.609 1.00 81.56 81 GLU A C 1
ATOM 664 O O . GLU A 1 81 ? 4.951 5.781 2.681 1.00 81.56 81 GLU A O 1
ATOM 669 N N . HIS A 1 82 ? 6.625 4.403 2.143 1.00 84.31 82 HIS A N 1
ATOM 670 C CA . HIS A 1 82 ? 5.736 3.321 1.732 1.00 84.31 82 HIS A CA 1
ATOM 671 C C . HIS A 1 82 ? 5.010 2.674 2.922 1.00 84.31 82 HIS A C 1
ATOM 673 O O . HIS A 1 82 ? 3.826 2.372 2.808 1.00 84.31 82 HIS A O 1
ATOM 679 N N . ASN A 1 83 ? 5.673 2.517 4.073 1.00 87.06 83 ASN A N 1
ATOM 680 C CA . ASN A 1 83 ? 5.006 2.058 5.296 1.00 87.06 83 ASN A CA 1
ATOM 681 C C . ASN A 1 83 ? 3.955 3.067 5.772 1.00 87.06 83 ASN A C 1
ATOM 683 O O . ASN A 1 83 ? 2.835 2.680 6.082 1.00 87.06 83 ASN A O 1
ATOM 687 N N . GLU A 1 84 ? 4.285 4.360 5.779 1.00 89.19 84 GLU A N 1
ATOM 688 C CA . GLU A 1 84 ? 3.327 5.418 6.125 1.00 89.19 84 GLU A CA 1
ATOM 689 C C . GLU A 1 84 ? 2.125 5.433 5.174 1.00 89.19 84 GLU A C 1
ATOM 691 O O . GLU A 1 84 ? 0.992 5.657 5.597 1.00 89.19 84 GLU A O 1
ATOM 696 N N . PHE A 1 85 ? 2.357 5.177 3.886 1.00 89.69 85 PHE A N 1
ATOM 697 C CA . PHE A 1 85 ? 1.294 5.027 2.899 1.00 89.69 85 PHE A CA 1
ATOM 698 C C . PHE A 1 85 ? 0.395 3.819 3.203 1.00 89.69 85 PHE A C 1
ATOM 700 O O . PHE A 1 85 ? -0.821 3.979 3.225 1.00 89.69 85 PHE A O 1
ATOM 707 N N . ILE A 1 86 ? 0.961 2.643 3.493 1.00 90.69 86 ILE A N 1
ATOM 708 C CA . ILE A 1 86 ? 0.183 1.447 3.860 1.00 90.69 86 ILE A CA 1
ATOM 709 C C . ILE A 1 86 ? -0.655 1.694 5.122 1.00 90.69 86 ILE A C 1
ATOM 711 O O . ILE A 1 86 ? -1.833 1.353 5.147 1.00 90.69 86 ILE A O 1
ATOM 715 N N . GLU A 1 87 ? -0.093 2.342 6.143 1.00 91.56 87 GLU A N 1
ATOM 716 C CA . GLU A 1 87 ? -0.820 2.670 7.376 1.00 91.56 87 GLU A CA 1
ATOM 717 C C . GLU A 1 87 ? -2.006 3.615 7.121 1.00 91.56 87 GLU A C 1
ATOM 719 O O . GLU A 1 87 ? -3.079 3.437 7.700 1.00 91.56 87 GLU A O 1
ATOM 724 N N . LYS A 1 88 ? -1.859 4.586 6.205 1.00 91.88 88 LYS A N 1
ATOM 725 C CA . LYS A 1 88 ? -2.981 5.434 5.762 1.00 91.88 88 LYS A CA 1
ATOM 726 C C . LYS A 1 88 ? -4.069 4.619 5.065 1.00 91.88 88 LYS A C 1
ATOM 728 O O . LYS A 1 88 ? -5.243 4.839 5.341 1.00 91.88 88 LYS A O 1
ATOM 733 N N . VAL A 1 89 ? -3.684 3.671 4.209 1.00 92.12 89 VAL A N 1
ATOM 734 C CA . VAL A 1 89 ? -4.627 2.770 3.527 1.00 92.12 89 VAL A CA 1
ATOM 735 C C . VAL A 1 89 ? -5.383 1.904 4.536 1.00 92.12 89 VAL A C 1
ATOM 737 O O . VAL A 1 89 ? -6.604 1.839 4.461 1.00 92.12 89 VAL A O 1
ATOM 740 N N . LYS A 1 90 ? -4.692 1.292 5.508 1.00 92.31 90 LYS A N 1
ATOM 741 C CA . LYS A 1 90 ? -5.321 0.482 6.569 1.00 92.31 90 LYS A CA 1
ATOM 742 C C . LYS A 1 90 ? -6.327 1.292 7.378 1.00 92.31 90 LYS A C 1
ATOM 744 O O . LYS A 1 90 ? -7.440 0.834 7.618 1.00 92.31 90 LYS 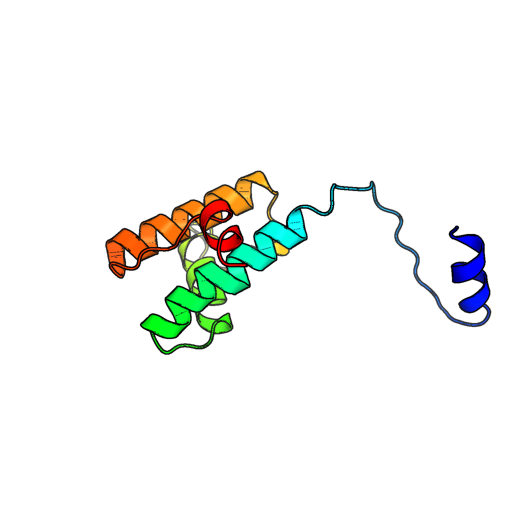A O 1
ATOM 749 N N . ARG A 1 91 ? -5.943 2.507 7.775 1.00 92.56 91 ARG A N 1
ATOM 750 C CA . ARG A 1 91 ? -6.829 3.410 8.512 1.00 92.56 91 ARG A CA 1
ATOM 751 C C . ARG A 1 91 ? -8.075 3.752 7.701 1.00 92.56 91 ARG A C 1
ATOM 753 O O . ARG A 1 91 ? -9.173 3.594 8.210 1.00 92.56 91 ARG A O 1
ATOM 760 N N . TRP A 1 92 ? -7.898 4.156 6.447 1.00 93.44 92 TRP A N 1
ATOM 761 C CA . TRP A 1 92 ? -9.009 4.490 5.559 1.00 93.44 92 TRP A CA 1
ATOM 762 C C . TRP A 1 92 ? -9.938 3.299 5.306 1.00 93.44 92 TRP A C 1
ATOM 764 O O . TRP A 1 92 ? -11.150 3.454 5.374 1.00 93.44 92 TRP A O 1
ATOM 774 N N . ALA A 1 93 ? -9.388 2.103 5.081 1.00 92.00 93 ALA A N 1
ATOM 775 C CA . ALA A 1 93 ? -10.187 0.893 4.903 1.00 92.00 93 ALA A CA 1
ATOM 776 C C . ALA A 1 93 ? -11.030 0.577 6.152 1.00 92.00 93 ALA A C 1
ATOM 778 O O . ALA A 1 93 ? -12.199 0.223 6.032 1.00 92.00 93 ALA A O 1
ATOM 779 N N . SER A 1 94 ? -10.470 0.774 7.348 1.00 93.38 94 SER A N 1
ATOM 780 C CA . SER A 1 94 ? -11.195 0.593 8.609 1.00 93.38 94 SER A CA 1
ATOM 781 C C . SER A 1 94 ? -12.262 1.672 8.838 1.00 93.38 94 SER A C 1
ATOM 783 O O . SER A 1 94 ? -13.384 1.358 9.217 1.00 93.38 94 SER A O 1
ATOM 785 N N . GLU A 1 95 ? -11.938 2.943 8.590 1.00 92.88 95 GLU A N 1
ATOM 786 C CA . GLU A 1 95 ? -12.829 4.079 8.870 1.00 92.88 95 GLU A CA 1
ATOM 787 C C . GLU A 1 95 ? -13.969 4.207 7.847 1.00 92.88 95 GLU A C 1
ATOM 789 O O . GLU A 1 95 ? -15.119 4.400 8.235 1.00 92.88 95 GLU A O 1
ATOM 794 N N . GLU A 1 96 ? -13.668 4.081 6.553 1.00 90.81 96 GLU A N 1
ATOM 795 C CA . GLU A 1 96 ? -14.624 4.359 5.473 1.00 90.81 96 GLU A CA 1
ATOM 796 C C . GLU A 1 96 ? -15.326 3.100 4.961 1.00 90.81 96 GLU A C 1
ATOM 798 O O . GLU A 1 96 ? -16.489 3.156 4.565 1.00 90.81 96 GLU A O 1
ATOM 803 N N . LEU A 1 97 ? -14.627 1.960 4.956 1.00 90.12 97 LEU A N 1
ATOM 804 C CA . LEU A 1 97 ? -15.158 0.702 4.424 1.00 90.12 97 LEU A CA 1
ATOM 805 C C . LEU A 1 97 ? -15.507 -0.310 5.519 1.00 90.12 97 LEU A C 1
ATOM 807 O O . LEU A 1 97 ? -16.124 -1.329 5.224 1.00 90.12 97 LEU A O 1
ATOM 811 N N . ASN A 1 98 ? -15.135 -0.038 6.776 1.00 92.44 98 ASN A N 1
ATOM 812 C CA . ASN A 1 98 ? -15.268 -0.976 7.890 1.00 92.44 98 ASN A CA 1
ATOM 813 C C . ASN A 1 98 ? -14.587 -2.336 7.602 1.00 92.44 98 ASN A C 1
ATOM 815 O O . ASN A 1 98 ? -15.048 -3.387 8.051 1.00 92.44 98 ASN A O 1
ATOM 819 N N . ILE A 1 99 ? -13.481 -2.299 6.845 1.00 91.81 99 ILE A N 1
ATOM 820 C CA . ILE A 1 99 ? -12.660 -3.451 6.455 1.00 91.81 99 ILE A CA 1
ATOM 821 C C . ILE A 1 99 ? -11.432 -3.528 7.360 1.00 91.81 99 ILE A C 1
ATOM 823 O O . ILE A 1 99 ? -10.672 -2.566 7.498 1.00 91.81 99 ILE A O 1
ATOM 827 N N . TYR A 1 100 ? -11.190 -4.711 7.922 1.00 90.88 100 TYR A N 1
ATOM 828 C CA . TYR A 1 100 ? -9.974 -4.998 8.673 1.00 90.88 100 TYR A CA 1
ATOM 829 C C . TYR A 1 100 ? -8.886 -5.572 7.758 1.00 90.88 100 TYR A C 1
ATOM 831 O O . TYR A 1 100 ? -9.106 -6.558 7.058 1.00 90.88 100 TYR A O 1
ATOM 839 N N . ILE A 1 101 ? -7.700 -4.958 7.787 1.00 91.69 101 ILE A N 1
ATOM 840 C CA . ILE A 1 101 ? -6.517 -5.423 7.057 1.00 91.69 101 ILE A CA 1
ATOM 841 C C . ILE A 1 101 ? -5.497 -5.936 8.085 1.00 91.69 101 ILE A C 1
ATOM 843 O O . ILE A 1 101 ? -5.001 -5.118 8.871 1.00 91.69 101 ILE A O 1
ATOM 847 N N . PRO A 1 102 ? -5.186 -7.246 8.082 1.00 89.62 102 PRO A N 1
ATOM 848 C CA . PRO A 1 102 ? -4.294 -7.872 9.056 1.00 89.62 102 PRO A CA 1
ATOM 849 C C . PRO A 1 102 ? -2.850 -7.436 8.840 1.00 89.62 102 PRO A C 1
ATOM 851 O O . PRO A 1 102 ? -2.459 -7.139 7.713 1.00 89.62 102 PRO A O 1
ATOM 854 N N . ASP A 1 103 ? -2.046 -7.433 9.899 1.00 87.38 103 ASP A N 1
ATOM 855 C CA . ASP A 1 103 ? -0.634 -7.076 9.821 1.00 87.38 103 ASP A CA 1
ATOM 856 C C . ASP A 1 103 ? 0.215 -8.145 9.105 1.00 87.38 103 ASP A C 1
ATOM 858 O O . ASP A 1 103 ? -0.148 -9.323 9.061 1.00 87.38 103 ASP A O 1
ATOM 862 N N . PRO A 1 104 ? 1.396 -7.781 8.560 1.00 82.69 104 PRO A N 1
ATOM 863 C CA . PRO A 1 104 ? 2.245 -8.725 7.830 1.00 82.69 104 PRO A CA 1
ATOM 864 C C . PRO A 1 104 ? 2.650 -9.961 8.643 1.00 82.69 104 PRO A C 1
ATOM 866 O O . PRO A 1 104 ? 2.926 -11.010 8.067 1.00 82.69 104 PRO A O 1
ATOM 869 N N . GLU A 1 105 ? 2.744 -9.814 9.966 1.00 80.50 105 GLU A N 1
ATOM 870 C CA . GLU A 1 105 ? 3.109 -10.888 10.893 1.00 80.50 105 GLU A CA 1
ATOM 871 C C . GLU A 1 105 ? 1.956 -11.883 11.079 1.00 80.50 105 GLU A C 1
ATOM 873 O O . GLU A 1 105 ? 2.208 -13.084 11.139 1.00 80.50 105 GLU A O 1
ATOM 878 N N . GLU A 1 106 ? 0.708 -11.408 11.067 1.00 74.81 106 GLU A N 1
ATOM 879 C CA . GLU A 1 106 ? -0.498 -12.235 11.196 1.00 74.81 106 GLU A CA 1
ATOM 880 C C . GLU A 1 106 ? -0.708 -13.106 9.952 1.00 74.81 106 GLU A C 1
ATOM 882 O O . GLU A 1 106 ? -0.987 -14.291 10.072 1.00 74.81 106 GLU A O 1
ATOM 887 N N . VAL A 1 107 ? -0.457 -12.559 8.758 1.00 69.44 107 VAL A N 1
ATOM 888 C CA . VAL A 1 107 ? -0.606 -13.281 7.477 1.00 69.44 107 VAL A CA 1
ATOM 889 C C . VAL A 1 107 ? 0.415 -14.416 7.310 1.00 69.44 107 VAL A C 1
ATOM 891 O O . VAL A 1 107 ? 0.195 -15.349 6.546 1.00 69.44 107 VAL A O 1
ATOM 894 N N . SER A 1 108 ? 1.559 -14.344 7.996 1.00 59.53 108 SER A N 1
ATOM 895 C CA . SER A 1 108 ? 2.622 -15.356 7.886 1.00 59.53 108 SER A CA 1
ATOM 896 C C . SER A 1 108 ? 2.428 -16.585 8.779 1.00 59.53 108 SER A C 1
ATOM 898 O O . S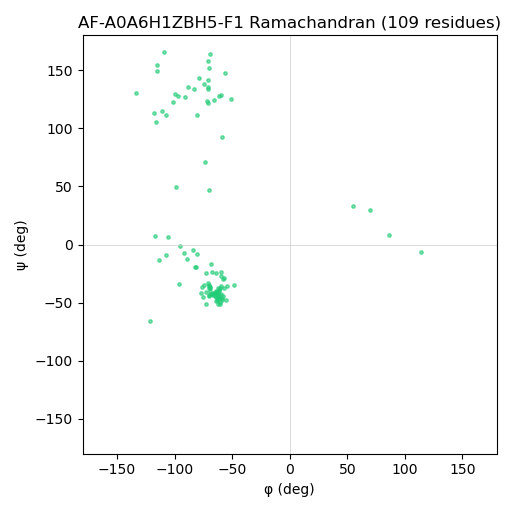ER A 1 108 ? 3.244 -17.501 8.723 1.00 59.53 108 SER A O 1
ATOM 900 N N . LEU A 1 109 ? 1.391 -16.590 9.624 1.00 53.91 109 LEU A N 1
ATOM 901 C CA . LEU A 1 109 ? 1.124 -17.651 10.600 1.00 53.91 109 LEU A CA 1
ATOM 902 C C . LEU A 1 109 ? 0.135 -18.716 10.094 1.00 53.91 109 LEU A C 1
ATOM 904 O O . LEU A 1 109 ? -0.101 -19.691 10.803 1.00 53.91 109 LEU A O 1
ATOM 908 N N . ASP A 1 110 ? -0.385 -18.565 8.874 1.00 46.59 110 ASP A N 1
ATOM 909 C CA . ASP A 1 110 ? -1.285 -19.515 8.207 1.00 46.59 110 ASP A CA 1
ATOM 910 C C . ASP A 1 110 ? -0.541 -20.433 7.202 1.00 46.59 110 ASP A C 1
ATOM 912 O O . ASP A 1 110 ? -0.961 -20.581 6.052 1.00 46.59 110 ASP A O 1
ATOM 916 N N . GLU A 1 111 ? 0.576 -21.050 7.623 1.00 37.69 111 GLU A N 1
ATOM 917 C CA . GLU A 1 111 ? 1.250 -22.165 6.910 1.00 37.69 111 GLU A CA 1
ATOM 918 C C . GLU A 1 111 ? 1.197 -23.485 7.698 1.00 37.69 111 GLU A C 1
ATOM 920 O O . GLU A 1 111 ? 1.527 -23.485 8.909 1.00 37.69 111 GLU A O 1
#